Protein AF-0000000079029398 (afdb_homodimer)

Foldseek 3Di:
DDPLLVVLLVQLVVDQEPVSLVVSVVSCVVVVNLQVCVSLLSSLLCQQPRHLPRLVVSVVSLVPHPDDDPSSVVSNVNSVVCNVPPD/DDPLLVVLLVQLVVDQEPVSLVVSVVSCVVVVNLQVCVSLLSSLLCQQPRHLPRLVVSVVSLVPHPDDDPSSVVSNVNSVVCNVPPD

Sequence (174 aa):
MNTAEQLCCSLLSKCKTFRTVKQIHGLACKTGLTTDPLVFGKLLLHCAVTISDALEYACRLFLHFPNPDAFMYNTLIRGLAESDTPAMNTAEQLCCSLLSKCKTFRTVKQIHGLACKTGLTTDPLVFGKLLLHCAVTISDALEYACRLFLHFPNPDAFMYNTLIRGLAESDTPA

Radius of gyration: 17.71 Å; Cα contacts (8 Å, |Δi|>4): 197; chains: 2; bounding box: 33×55×34 Å

Structure (mmCIF, N/CA/C/O backbone):
data_AF-0000000079029398-model_v1
#
loop_
_entity.id
_entity.type
_entity.pdbx_description
1 polymer 'Pentatricopeptide repeat-containing protein'
#
loop_
_atom_site.group_PDB
_atom_site.id
_atom_site.type_symbol
_atom_site.label_atom_id
_atom_site.label_alt_id
_atom_site.label_comp_id
_atom_site.label_asym_id
_atom_site.label_entity_id
_atom_site.label_seq_id
_atom_site.pdbx_PDB_ins_code
_atom_site.Cartn_x
_atom_site.Cartn_y
_atom_site.Cartn_z
_atom_site.occupancy
_atom_site.B_iso_or_equiv
_atom_site.auth_seq_id
_atom_site.auth_comp_id
_atom_site.auth_asym_id
_atom_site.auth_atom_id
_atom_site.pdbx_PDB_model_num
ATOM 1 N N . MET A 1 1 ? -6.352 25.922 11.5 1 88.12 1 MET A N 1
ATOM 2 C CA . MET A 1 1 ? -5.121 25.172 11.766 1 88.12 1 MET A CA 1
ATOM 3 C C . MET A 1 1 ? -4.531 25.562 13.117 1 88.12 1 MET A C 1
ATOM 5 O O . MET A 1 1 ? -4.422 26.75 13.438 1 88.12 1 MET A O 1
ATOM 9 N N . ASN A 1 2 ? -4.316 24.609 14.062 1 93.94 2 ASN A N 1
ATOM 10 C CA . ASN A 1 2 ? -3.678 24.906 15.344 1 93.94 2 ASN A CA 1
ATOM 11 C C . ASN A 1 2 ? -2.156 24.906 15.227 1 93.94 2 ASN A C 1
ATOM 13 O O . ASN A 1 2 ? -1.615 24.703 14.141 1 93.94 2 ASN A O 1
ATOM 17 N N . THR A 1 3 ? -1.472 25.25 16.25 1 95.88 3 THR A N 1
ATOM 18 C CA . THR A 1 3 ? -0.026 25.438 16.266 1 95.88 3 THR A CA 1
ATOM 19 C C . THR A 1 3 ? 0.698 24.172 15.836 1 95.88 3 THR A C 1
ATOM 21 O O . THR A 1 3 ? 1.661 24.219 15.062 1 95.88 3 THR A O 1
ATOM 24 N N . ALA A 1 4 ? 0.28 23.016 16.359 1 96.88 4 ALA A N 1
ATOM 25 C CA . ALA A 1 4 ? 0.914 21.734 16 1 96.88 4 ALA A CA 1
ATOM 26 C C . ALA A 1 4 ? 0.75 21.438 14.523 1 96.88 4 ALA A C 1
ATOM 28 O O . ALA A 1 4 ? 1.685 20.969 13.867 1 96.88 4 ALA A O 1
ATOM 29 N N . GLU A 1 5 ? -0.439 21.672 13.969 1 97.62 5 GLU A N 1
ATOM 30 C CA . GLU A 1 5 ? -0.684 21.5 12.539 1 97.62 5 GLU A CA 1
ATOM 31 C C . GLU A 1 5 ? 0.245 22.391 11.711 1 97.62 5 GLU A C 1
ATOM 33 O O . GLU A 1 5 ? 0.852 21.922 10.742 1 97.62 5 GLU A O 1
ATOM 38 N N . GLN A 1 6 ? 0.283 23.609 12.164 1 97.88 6 GLN A N 1
ATOM 39 C CA . GLN A 1 6 ? 1.146 24.562 11.461 1 97.88 6 GLN A CA 1
ATOM 40 C C . GLN A 1 6 ? 2.604 24.109 11.5 1 97.88 6 GLN A C 1
ATOM 42 O O . GLN A 1 6 ? 3.318 24.203 10.5 1 97.88 6 GLN A O 1
ATOM 47 N N . LEU A 1 7 ? 3.061 23.688 12.641 1 97.81 7 LEU A N 1
ATOM 48 C CA . LEU A 1 7 ? 4.43 23.203 12.797 1 97.81 7 LEU A CA 1
ATOM 49 C C . LEU A 1 7 ? 4.699 22.016 11.891 1 97.81 7 LEU A C 1
ATOM 51 O O . LEU A 1 7 ? 5.691 22 11.156 1 97.81 7 LEU A O 1
ATOM 55 N N . CYS A 1 8 ? 3.867 21.062 11.945 1 98.19 8 CYS A N 1
ATOM 56 C CA . CYS A 1 8 ? 4.031 19.875 11.109 1 98.19 8 CYS A CA 1
ATOM 57 C C . CYS A 1 8 ? 4.082 20.266 9.633 1 98.19 8 CYS A C 1
ATOM 59 O O . CYS A 1 8 ? 4.969 19.812 8.898 1 98.19 8 CYS A O 1
ATOM 61 N N . CYS A 1 9 ? 3.176 21.109 9.203 1 98.06 9 CYS A N 1
ATOM 62 C CA . CYS A 1 9 ? 3.117 21.5 7.801 1 98.06 9 CYS A CA 1
ATOM 63 C C . CYS A 1 9 ? 4.379 22.25 7.395 1 98.06 9 CYS A C 1
ATOM 65 O O . CYS A 1 9 ? 4.891 22.062 6.293 1 98.06 9 CYS A O 1
ATOM 67 N N . SER A 1 10 ? 4.785 23.062 8.266 1 98.44 10 SER A N 1
ATOM 68 C CA . SER A 1 10 ? 6.008 23.812 8 1 98.44 10 SER A CA 1
ATOM 69 C C . SER A 1 10 ? 7.207 22.891 7.867 1 98.44 10 SER A C 1
ATOM 71 O O . SER A 1 10 ? 8.016 23.031 6.949 1 98.44 10 SER A O 1
ATOM 73 N N . LEU A 1 11 ? 7.34 21.922 8.727 1 98.38 11 LEU A N 1
ATOM 74 C CA . LEU A 1 11 ? 8.438 20.953 8.688 1 98.38 11 LEU A CA 1
ATOM 75 C C . LEU A 1 11 ? 8.352 20.078 7.441 1 98.38 11 LEU A C 1
ATOM 77 O O . LEU A 1 11 ? 9.375 19.812 6.805 1 98.38 11 LEU A O 1
ATOM 81 N N . LEU A 1 12 ? 7.191 19.734 7.07 1 98.25 12 LEU A N 1
ATOM 82 C CA . LEU A 1 12 ? 7.012 18.891 5.891 1 98.25 12 LEU A CA 1
ATOM 83 C C . LEU A 1 12 ? 7.402 19.641 4.625 1 98.25 12 LEU A C 1
ATOM 85 O O . LEU A 1 12 ? 7.984 19.062 3.707 1 98.25 12 LEU A O 1
ATOM 89 N N . SER A 1 13 ? 7.07 20.906 4.609 1 97.62 13 SER A N 1
ATOM 90 C CA . SER A 1 13 ? 7.379 21.703 3.43 1 97.62 13 SER A CA 1
ATOM 91 C C . SER A 1 13 ? 8.883 21.766 3.182 1 97.62 13 SER A C 1
ATOM 93 O O . SER A 1 13 ? 9.32 22.031 2.059 1 97.62 13 SER A O 1
ATOM 95 N N . LYS A 1 14 ? 9.695 21.469 4.137 1 97.44 14 LYS A N 1
ATOM 96 C CA . LYS A 1 14 ? 11.148 21.516 4.039 1 97.44 14 LYS A CA 1
ATOM 97 C C . LYS A 1 14 ? 11.75 20.109 4.07 1 97.44 14 LYS A C 1
ATOM 99 O O . LYS A 1 14 ? 12.969 19.953 3.967 1 97.44 14 LYS A O 1
ATOM 104 N N . CYS A 1 15 ? 10.992 19.141 4.203 1 98.19 15 CYS A N 1
ATOM 105 C CA . CYS A 1 15 ? 11.422 17.766 4.418 1 98.19 15 CYS A CA 1
ATOM 106 C C . CYS A 1 15 ? 11.883 17.125 3.115 1 98.19 15 CYS A C 1
ATOM 108 O O . CYS A 1 15 ? 11.156 17.141 2.121 1 98.19 15 CYS A O 1
ATOM 110 N N . LYS A 1 16 ? 13.094 16.5 3.102 1 95.75 16 LYS A N 1
ATOM 111 C CA . LYS A 1 16 ? 13.648 15.93 1.87 1 95.75 16 LYS A CA 1
ATOM 112 C C . LYS A 1 16 ? 14.18 14.523 2.102 1 95.75 16 LYS A C 1
ATOM 114 O O . LYS A 1 16 ? 14.734 13.906 1.188 1 95.75 16 LYS A O 1
ATOM 119 N N . THR A 1 17 ? 14.148 14.047 3.324 1 98.06 17 THR A N 1
ATOM 120 C CA . THR A 1 17 ? 14.758 12.75 3.592 1 98.06 17 THR A CA 1
ATOM 121 C C . THR A 1 17 ? 13.797 11.844 4.352 1 98.06 17 THR A C 1
ATOM 123 O O . THR A 1 17 ? 12.914 12.32 5.062 1 98.06 17 THR A O 1
ATOM 126 N N . PHE A 1 18 ? 14.047 10.555 4.254 1 98.56 18 PHE A N 1
ATOM 127 C CA . PHE A 1 18 ? 13.258 9.539 4.938 1 98.56 18 PHE A CA 1
ATOM 128 C C . PHE A 1 18 ? 13.383 9.68 6.449 1 98.56 18 PHE A C 1
ATOM 130 O O . PHE A 1 18 ? 12.398 9.531 7.176 1 98.56 18 PHE A O 1
ATOM 137 N N . ARG A 1 19 ? 14.633 9.969 6.863 1 98.38 19 ARG A N 1
ATOM 138 C CA . ARG A 1 19 ? 14.859 10.133 8.297 1 98.38 19 ARG A CA 1
ATOM 139 C C . ARG A 1 19 ? 14.023 11.281 8.852 1 98.38 19 ARG A C 1
ATOM 141 O O . ARG A 1 19 ? 13.328 11.125 9.859 1 98.38 19 ARG A O 1
ATOM 148 N N . THR A 1 20 ? 14.023 12.391 8.195 1 98.25 20 THR A N 1
ATOM 149 C CA . THR A 1 20 ? 13.328 13.578 8.688 1 98.25 20 THR A CA 1
ATOM 150 C C . THR A 1 20 ? 11.812 13.375 8.625 1 98.25 20 THR A C 1
ATOM 152 O O . THR A 1 20 ? 11.094 13.781 9.539 1 98.25 20 THR A O 1
ATOM 155 N N . VAL A 1 21 ? 11.32 12.695 7.578 1 98.69 21 VAL A N 1
ATOM 156 C CA . VAL A 1 21 ? 9.883 12.516 7.457 1 98.69 21 VAL A CA 1
ATOM 157 C C . VAL A 1 21 ? 9.383 11.594 8.562 1 98.69 21 VAL A C 1
ATOM 159 O O . VAL A 1 21 ? 8.281 11.781 9.086 1 98.69 21 VAL A O 1
ATOM 162 N N . LYS A 1 22 ? 10.156 10.641 8.977 1 98.5 22 LYS A N 1
ATOM 163 C CA . LYS A 1 22 ? 9.805 9.773 10.102 1 98.5 22 LYS A CA 1
ATOM 164 C C . LYS A 1 22 ? 9.719 10.57 11.406 1 98.5 22 LYS A C 1
ATOM 166 O O . LYS A 1 22 ? 8.844 10.328 12.234 1 98.5 22 LYS A O 1
ATOM 171 N N . GLN A 1 23 ? 10.664 11.508 11.547 1 98.31 23 GLN A N 1
ATOM 172 C CA . GLN A 1 23 ? 10.641 12.352 12.742 1 98.31 23 GLN A CA 1
ATOM 173 C C . GLN A 1 23 ? 9.383 13.219 12.773 1 98.31 23 GLN A C 1
ATOM 175 O O . GLN A 1 23 ? 8.766 13.375 13.828 1 98.31 23 GLN A O 1
ATOM 180 N N . ILE A 1 24 ? 9.008 13.703 11.727 1 98.69 24 ILE A N 1
ATOM 181 C CA . ILE A 1 24 ? 7.812 14.531 11.633 1 98.69 24 ILE A CA 1
ATOM 182 C C . ILE A 1 24 ? 6.57 13.68 11.883 1 98.69 24 ILE A C 1
ATOM 184 O O . ILE A 1 24 ? 5.645 14.109 12.586 1 98.69 24 ILE A O 1
ATOM 188 N N . HIS A 1 25 ? 6.496 12.477 11.266 1 98.69 25 HIS A N 1
ATOM 189 C CA . HIS A 1 25 ? 5.41 11.547 11.555 1 98.69 25 HIS A CA 1
ATOM 190 C C . HIS A 1 25 ? 5.312 11.273 13.055 1 98.69 25 HIS A C 1
ATOM 192 O O . HIS A 1 25 ? 4.215 11.25 13.617 1 98.69 25 HIS A O 1
ATOM 198 N N . GLY A 1 26 ? 6.527 11.07 13.703 1 98.62 26 GLY A N 1
ATOM 199 C CA . GLY A 1 26 ? 6.531 10.906 15.148 1 98.62 26 GLY A CA 1
ATOM 200 C C . GLY A 1 26 ? 5.883 12.055 15.883 1 98.62 26 GLY A C 1
ATOM 201 O O . GLY A 1 26 ? 5.113 11.852 16.828 1 98.62 26 GLY A O 1
ATOM 202 N N . LEU A 1 27 ? 6.199 13.297 15.5 1 98.25 27 LEU A N 1
ATOM 203 C CA . LEU A 1 27 ? 5.586 14.484 16.078 1 98.25 27 LEU A CA 1
ATOM 204 C C . LEU A 1 27 ? 4.074 14.477 15.867 1 98.25 27 LEU A C 1
ATOM 206 O O . LEU A 1 27 ? 3.314 14.781 16.781 1 98.25 27 LEU A O 1
ATOM 210 N N . ALA A 1 28 ? 3.617 14.086 14.68 1 98.38 28 ALA A N 1
ATOM 211 C CA . ALA A 1 28 ? 2.191 14.008 14.367 1 98.38 28 ALA A CA 1
ATOM 212 C C . ALA A 1 28 ? 1.489 13 15.281 1 98.38 28 ALA A C 1
ATOM 214 O O . ALA A 1 28 ? 0.369 13.25 15.734 1 98.38 28 ALA A O 1
ATOM 215 N N . CYS A 1 29 ? 2.188 11.906 15.523 1 98.12 29 CYS A N 1
ATOM 216 C CA . CYS A 1 29 ? 1.631 10.906 16.422 1 98.12 29 CYS A CA 1
ATOM 217 C C . CYS A 1 29 ? 1.476 11.469 17.828 1 98.12 29 CYS A C 1
ATOM 219 O O . CYS A 1 29 ? 0.417 11.328 18.453 1 98.12 29 CYS A O 1
ATOM 221 N N . LYS A 1 30 ? 2.492 12.109 18.281 1 97.62 30 LYS A N 1
ATOM 222 C CA . LYS A 1 30 ? 2.514 12.641 19.641 1 97.62 30 LYS A CA 1
ATOM 223 C C . LYS A 1 30 ? 1.446 13.711 19.828 1 97.62 30 LYS A C 1
ATOM 225 O O . LYS A 1 30 ? 0.91 13.875 20.938 1 97.62 30 LYS A O 1
ATOM 230 N N . THR A 1 31 ? 1.111 14.352 18.812 1 97.75 31 THR A N 1
ATOM 231 C CA . THR A 1 31 ? 0.196 15.484 18.922 1 97.75 31 THR A CA 1
ATOM 232 C C . THR A 1 31 ? -1.193 15.102 18.406 1 97.75 31 THR A C 1
ATOM 234 O O . THR A 1 31 ? -2.08 15.953 18.312 1 97.75 31 THR A O 1
ATOM 237 N N . GLY A 1 32 ? -1.408 13.875 17.953 1 97.12 32 GLY A N 1
ATOM 238 C CA . GLY A 1 32 ? -2.713 13.383 17.531 1 97.12 32 GLY A CA 1
ATOM 239 C C . GLY A 1 32 ? -3.119 13.844 16.156 1 97.12 32 GLY A C 1
ATOM 240 O O . GLY A 1 32 ? -4.309 13.984 15.867 1 97.12 32 GLY A O 1
ATOM 241 N N . LEU A 1 33 ? -2.16 14.109 15.297 1 97.69 33 LEU A N 1
ATOM 242 C CA . LEU A 1 33 ? -2.457 14.688 13.992 1 97.69 3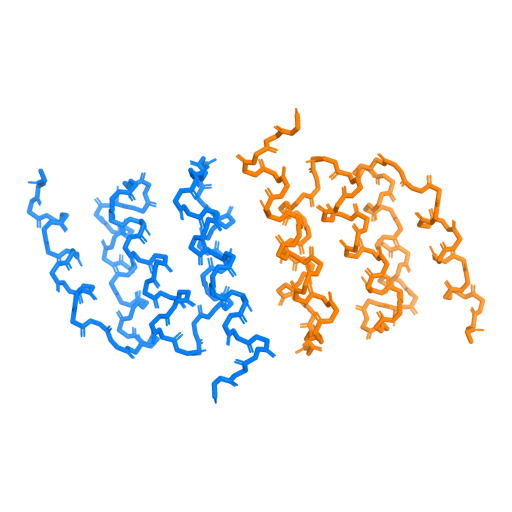3 LEU A CA 1
ATOM 243 C C . LEU A 1 33 ? -2.391 13.633 12.891 1 97.69 33 LEU A C 1
ATOM 245 O O . LEU A 1 33 ? -2.557 13.953 11.711 1 97.69 33 LEU A O 1
ATOM 249 N N . THR A 1 34 ? -2.201 12.344 13.203 1 96.62 34 THR A N 1
ATOM 250 C CA . THR A 1 34 ? -2.025 11.289 12.211 1 96.62 34 THR A CA 1
ATOM 251 C C . THR A 1 34 ? -3.338 11 11.492 1 96.62 34 THR A C 1
ATOM 253 O O . THR A 1 34 ? -3.348 10.344 10.445 1 96.62 34 THR A O 1
ATOM 256 N N . THR A 1 35 ? -4.477 11.492 12.016 1 96.31 35 THR A N 1
ATOM 257 C CA . THR A 1 35 ? -5.77 11.297 11.375 1 96.31 35 THR A CA 1
ATOM 258 C C . THR A 1 35 ? -6.305 12.609 10.82 1 96.31 35 THR A C 1
ATOM 260 O O . THR A 1 35 ? -7.414 12.664 10.289 1 96.31 35 THR A O 1
ATOM 263 N N . ASP A 1 36 ? -5.578 13.719 11.008 1 97 36 ASP A N 1
ATOM 264 C CA . ASP A 1 36 ? -5.902 14.984 10.352 1 97 36 ASP A CA 1
ATOM 265 C C . ASP A 1 36 ? -5.629 14.914 8.852 1 97 36 ASP A C 1
ATOM 267 O O . ASP A 1 36 ? -4.488 14.711 8.438 1 97 36 ASP A O 1
ATOM 271 N N . PRO A 1 37 ? -6.652 15.031 8.047 1 96.94 37 PRO A N 1
ATOM 272 C CA . PRO A 1 37 ? -6.473 14.789 6.617 1 96.94 37 PRO A CA 1
ATOM 273 C C . PRO A 1 37 ? -5.5 15.773 5.969 1 96.94 37 PRO A C 1
ATOM 275 O O . PRO A 1 37 ? -4.809 15.422 5.004 1 96.94 37 PRO A O 1
ATOM 278 N N . LEU A 1 38 ? -5.449 16.953 6.453 1 97.19 38 LEU A N 1
ATOM 279 C CA . LEU A 1 38 ? -4.551 17.953 5.871 1 97.19 38 LEU A CA 1
ATOM 280 C C . LEU A 1 38 ? -3.094 17.594 6.148 1 97.19 38 LEU A C 1
ATOM 282 O O . LEU A 1 38 ? -2.281 17.516 5.227 1 97.19 38 LEU A O 1
ATOM 286 N N . VAL A 1 39 ? -2.734 17.344 7.406 1 98.31 39 VAL A N 1
ATOM 287 C CA . VAL A 1 39 ? -1.372 17 7.793 1 98.31 39 VAL A CA 1
ATOM 288 C C . VAL A 1 39 ? -0.993 15.641 7.195 1 98.31 39 VAL A C 1
ATOM 290 O O . VAL A 1 39 ? 0.081 15.5 6.605 1 98.31 39 VAL A O 1
ATOM 293 N N . PHE A 1 40 ? -1.863 14.695 7.32 1 98.25 40 PHE A N 1
ATOM 294 C CA . PHE A 1 40 ? -1.617 13.352 6.809 1 98.25 40 PHE A CA 1
ATOM 295 C C . PHE A 1 40 ? -1.428 13.367 5.297 1 98.25 40 PHE A C 1
ATOM 297 O O . PHE A 1 40 ? -0.543 12.695 4.77 1 98.25 40 PHE A O 1
ATOM 304 N N . GLY A 1 41 ? -2.262 14.109 4.613 1 98.38 41 GLY A N 1
ATOM 305 C CA . GLY A 1 41 ? -2.119 14.227 3.17 1 98.38 41 GLY A CA 1
ATOM 306 C C . GLY A 1 41 ? -0.757 14.75 2.746 1 98.38 41 GLY A C 1
ATOM 307 O O . GLY A 1 41 ? -0.162 14.242 1.794 1 98.38 41 GLY A O 1
ATOM 308 N N . LYS A 1 42 ? -0.314 15.781 3.381 1 98.25 42 LYS A N 1
ATOM 309 C CA . LYS A 1 42 ? 1.006 16.328 3.082 1 98.25 42 LYS A CA 1
ATOM 310 C C . LYS A 1 42 ? 2.102 15.305 3.369 1 98.25 42 LYS A C 1
ATOM 312 O O . LYS A 1 42 ? 3.051 15.164 2.594 1 98.25 42 LYS A O 1
ATOM 317 N N . LEU A 1 43 ? 1.957 14.625 4.504 1 98.69 43 LEU A N 1
ATOM 318 C CA . LEU A 1 43 ? 2.891 13.562 4.871 1 98.69 43 LEU A CA 1
ATOM 319 C C . LEU A 1 43 ? 2.93 12.484 3.795 1 98.69 43 LEU A C 1
ATOM 321 O O . LEU A 1 43 ? 4.008 12.109 3.326 1 98.69 43 LEU A O 1
ATOM 325 N N . LEU A 1 44 ? 1.809 12.07 3.363 1 98.69 44 LEU A N 1
ATOM 326 C CA . LEU A 1 44 ? 1.685 11.047 2.33 1 98.69 44 LEU A CA 1
ATOM 327 C C . LEU A 1 44 ? 2.277 11.539 1.011 1 98.69 44 LEU A C 1
ATOM 329 O O . LEU A 1 44 ? 3.014 10.805 0.348 1 98.69 44 LEU A O 1
ATOM 333 N N . LEU A 1 45 ? 1.962 12.742 0.68 1 98.44 45 LEU A N 1
ATOM 334 C CA . LEU A 1 45 ? 2.461 13.32 -0.564 1 98.44 45 LEU A CA 1
ATOM 335 C C . LEU A 1 45 ? 3.984 13.336 -0.583 1 98.44 45 LEU A C 1
ATOM 337 O O . L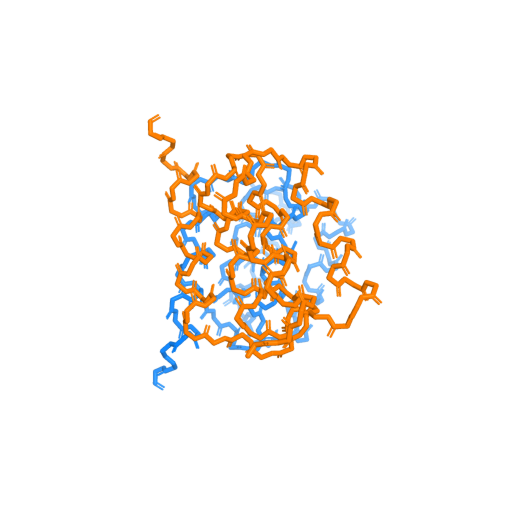EU A 1 45 ? 4.605 12.922 -1.566 1 98.44 45 LEU A O 1
ATOM 341 N N . HIS A 1 46 ? 4.578 13.75 0.456 1 98.38 46 HIS A N 1
ATOM 342 C CA . HIS A 1 46 ? 6.035 13.82 0.524 1 98.38 46 HIS A CA 1
ATOM 343 C C . HIS A 1 46 ? 6.656 12.43 0.43 1 98.38 46 HIS A C 1
ATOM 345 O O . HIS A 1 46 ? 7.625 12.234 -0.305 1 98.38 46 HIS A O 1
ATOM 351 N N . CYS A 1 47 ? 6.082 11.492 1.132 1 98.5 47 CYS A N 1
ATOM 352 C CA . CYS A 1 47 ? 6.605 10.125 1.124 1 98.5 47 CYS A CA 1
ATOM 353 C C . CYS A 1 47 ? 6.422 9.477 -0.243 1 98.5 47 CYS A C 1
ATOM 355 O O . CYS A 1 47 ? 7.297 8.75 -0.713 1 98.5 47 CYS A O 1
ATOM 357 N N . ALA A 1 48 ? 5.32 9.781 -0.898 1 98.12 48 ALA A N 1
ATOM 358 C CA . ALA A 1 48 ? 4.977 9.086 -2.135 1 98.12 48 ALA A CA 1
ATOM 359 C C . ALA A 1 48 ? 5.699 9.703 -3.33 1 98.12 48 ALA A C 1
ATOM 361 O O . ALA A 1 48 ? 6.074 8.992 -4.266 1 98.12 48 ALA A O 1
ATOM 362 N N . VAL A 1 49 ? 5.918 10.945 -3.271 1 97.19 49 VAL A N 1
ATOM 363 C CA . VAL A 1 49 ? 6.266 11.609 -4.523 1 97.19 49 VAL A CA 1
ATOM 364 C C . VAL A 1 49 ? 7.602 12.336 -4.371 1 97.19 49 VAL A C 1
ATOM 366 O O . VAL A 1 49 ? 8.367 12.438 -5.332 1 97.19 49 VAL A O 1
ATOM 369 N N . THR A 1 50 ? 7.926 12.844 -3.25 1 96.69 50 THR A N 1
ATOM 370 C CA . THR A 1 50 ? 9.078 13.719 -3.086 1 96.69 50 THR A CA 1
ATOM 371 C C . THR A 1 50 ? 10.305 12.93 -2.641 1 96.69 50 THR A C 1
ATOM 373 O O . THR A 1 50 ? 11.406 13.141 -3.152 1 96.69 50 THR A O 1
ATOM 376 N N . ILE A 1 51 ? 10.117 12.031 -1.701 1 97.31 51 ILE A N 1
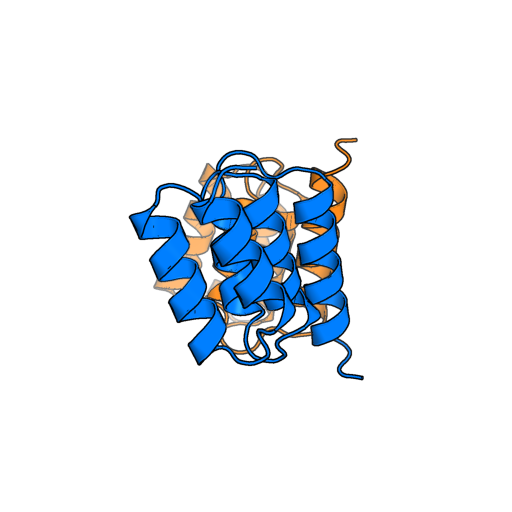ATOM 377 C CA . ILE A 1 51 ? 11.227 11.281 -1.124 1 97.31 51 ILE A CA 1
ATOM 378 C C . ILE A 1 51 ? 11.359 9.93 -1.829 1 97.31 51 ILE A C 1
ATOM 380 O O . ILE A 1 51 ? 10.547 9.031 -1.62 1 97.31 51 ILE A O 1
ATOM 384 N N . SER A 1 52 ? 12.375 9.656 -2.611 1 94.44 52 SER A N 1
ATOM 385 C CA . SER A 1 52 ? 12.508 8.547 -3.555 1 94.44 52 SER A CA 1
ATOM 386 C C . SER A 1 52 ? 12.516 7.207 -2.834 1 94.44 52 SER A C 1
ATOM 388 O O . SER A 1 52 ? 12.055 6.199 -3.381 1 94.44 52 SER A O 1
ATOM 390 N N . ASP A 1 53 ? 13.039 7.184 -1.625 1 95.56 53 ASP A N 1
ATOM 391 C CA . ASP A 1 53 ? 13.164 5.902 -0.932 1 95.56 53 ASP A CA 1
ATOM 392 C C . ASP A 1 53 ? 12.062 5.742 0.116 1 95.56 53 ASP A C 1
ATOM 394 O O . ASP A 1 53 ? 12.195 4.938 1.041 1 95.56 53 ASP A O 1
ATOM 398 N N . ALA A 1 54 ? 10.875 6.469 -0.06 1 97.44 54 ALA A N 1
ATOM 399 C CA . ALA A 1 54 ? 9.852 6.441 0.981 1 97.44 54 ALA A CA 1
ATOM 400 C C . ALA A 1 54 ? 8.539 5.875 0.444 1 97.44 54 ALA A C 1
ATOM 402 O O . ALA A 1 54 ? 7.496 5.992 1.091 1 97.44 54 ALA A O 1
ATOM 403 N N . LEU A 1 55 ? 8.477 5.285 -0.661 1 96.5 55 LEU A N 1
ATOM 404 C CA . LEU A 1 55 ? 7.234 4.812 -1.259 1 96.5 55 LEU A CA 1
ATOM 405 C C . LEU A 1 55 ? 6.609 3.709 -0.412 1 96.5 55 LEU A C 1
ATOM 407 O O . LEU A 1 55 ? 5.391 3.682 -0.226 1 96.5 55 LEU A O 1
ATOM 411 N N . GLU A 1 56 ? 7.465 2.758 0.067 1 95.81 56 GLU A N 1
ATOM 412 C CA . GLU A 1 56 ? 6.934 1.708 0.931 1 95.81 56 GLU A CA 1
ATOM 413 C C . GLU A 1 56 ? 6.27 2.297 2.174 1 95.81 56 GLU A C 1
ATOM 415 O O . GLU A 1 56 ? 5.203 1.846 2.588 1 95.81 56 GLU A O 1
ATOM 420 N N . TYR A 1 57 ? 6.945 3.309 2.688 1 97.5 57 TYR A N 1
ATOM 421 C CA . TYR A 1 57 ? 6.383 3.982 3.854 1 97.5 57 TYR A CA 1
ATOM 422 C C . TYR A 1 57 ? 5.066 4.664 3.508 1 97.5 57 TYR A C 1
ATOM 424 O O . TYR A 1 57 ? 4.121 4.645 4.301 1 97.5 57 TYR A O 1
ATOM 432 N N . ALA A 1 58 ? 4.965 5.242 2.32 1 98.25 58 ALA A N 1
ATOM 433 C CA . ALA A 1 58 ? 3.727 5.852 1.844 1 98.25 58 ALA A CA 1
ATOM 434 C C . ALA A 1 58 ? 2.598 4.828 1.78 1 98.25 58 ALA A C 1
ATOM 436 O O . ALA A 1 58 ? 1.468 5.113 2.184 1 98.25 58 ALA A O 1
ATOM 437 N N . CYS A 1 59 ? 2.91 3.635 1.316 1 97.25 59 CYS A N 1
ATOM 438 C CA . CYS A 1 59 ? 1.921 2.562 1.267 1 97.25 59 CYS A CA 1
ATOM 439 C C . CYS A 1 59 ? 1.419 2.219 2.664 1 97.25 59 CYS A C 1
ATOM 441 O O . CYS A 1 59 ? 0.214 2.062 2.873 1 97.25 59 CYS A O 1
ATOM 443 N N . ARG A 1 60 ? 2.312 2.154 3.525 1 97.06 60 ARG A N 1
ATOM 444 C CA . ARG A 1 60 ? 1.937 1.856 4.902 1 97.06 60 ARG A CA 1
ATOM 445 C C . ARG A 1 60 ? 1.077 2.971 5.488 1 97.06 60 ARG A C 1
ATOM 447 O O . ARG A 1 60 ? 0.084 2.703 6.168 1 97.06 60 ARG A O 1
ATOM 454 N N . LEU A 1 61 ? 1.51 4.207 5.266 1 98.19 61 LEU A N 1
ATOM 455 C CA . LEU A 1 61 ? 0.725 5.348 5.719 1 98.19 61 LEU A CA 1
ATOM 456 C C . LEU A 1 61 ? -0.695 5.289 5.164 1 98.19 61 LEU A C 1
ATOM 458 O O . LEU A 1 61 ? -1.665 5.418 5.914 1 98.19 61 LEU A O 1
ATOM 462 N N . PHE A 1 62 ? -0.788 5.023 3.902 1 97.5 62 PHE A N 1
ATOM 463 C CA . PHE A 1 62 ? -2.074 4.941 3.223 1 97.5 62 PHE A CA 1
ATOM 464 C C . PHE A 1 62 ? -2.951 3.865 3.85 1 97.5 62 PHE A C 1
ATOM 466 O O . PHE A 1 62 ? -4.121 4.105 4.148 1 97.5 62 PHE A O 1
ATOM 473 N N . LEU A 1 63 ? -2.379 2.723 4.082 1 95.88 63 LEU A N 1
ATOM 474 C CA . LEU A 1 63 ? -3.111 1.584 4.629 1 95.88 63 LEU A CA 1
ATOM 475 C C . LEU A 1 63 ? -3.59 1.873 6.047 1 95.88 63 LEU A C 1
ATOM 477 O O . LEU A 1 63 ? -4.613 1.345 6.48 1 95.88 63 LEU A O 1
ATOM 481 N N . HIS A 1 64 ? -2.857 2.725 6.766 1 95.44 64 HIS A N 1
ATOM 482 C CA . HIS A 1 64 ? -3.154 2.963 8.172 1 95.44 64 HIS A CA 1
ATOM 483 C C . HIS A 1 64 ? -4.102 4.145 8.344 1 95.44 64 HIS A C 1
ATOM 485 O O . HIS A 1 64 ? -4.594 4.395 9.445 1 95.44 64 HIS A O 1
ATOM 491 N N . PHE A 1 65 ? -4.391 4.855 7.305 1 96.81 65 PHE A N 1
ATOM 492 C CA . PHE A 1 65 ? -5.344 5.953 7.422 1 96.81 65 PHE A CA 1
ATOM 493 C C . PHE A 1 65 ? -6.777 5.434 7.383 1 96.81 65 PHE A C 1
ATOM 495 O O . PHE A 1 65 ? -7.133 4.641 6.508 1 96.81 65 PHE A O 1
ATOM 502 N N . PRO A 1 66 ? -7.703 5.789 8.25 1 93.75 66 PRO A N 1
ATOM 503 C CA . PRO A 1 66 ? -9.023 5.172 8.398 1 93.75 66 PRO A CA 1
ATOM 504 C C . PRO A 1 66 ? -9.906 5.352 7.164 1 93.75 66 PRO A C 1
ATOM 506 O O . PRO A 1 66 ? -10.625 4.434 6.777 1 93.75 66 PRO A O 1
ATOM 509 N N . ASN A 1 67 ? -9.977 6.426 6.504 1 92.62 67 ASN A N 1
ATOM 510 C CA . ASN A 1 67 ? -10.82 6.715 5.348 1 92.62 67 ASN A CA 1
ATOM 511 C C . ASN A 1 67 ? -10.086 7.57 4.32 1 92.62 67 ASN A C 1
ATOM 513 O O . ASN A 1 67 ? -10.336 8.773 4.215 1 92.62 67 ASN A O 1
ATOM 517 N N . PRO A 1 68 ? -9.273 6.805 3.637 1 95.31 68 PRO A N 1
ATOM 518 C CA . PRO A 1 68 ? -8.562 7.617 2.648 1 95.31 68 PRO A CA 1
ATOM 519 C C . PRO A 1 68 ? -9.492 8.242 1.615 1 95.31 68 PRO A C 1
ATOM 521 O O . PRO A 1 68 ? -10.469 7.613 1.188 1 95.31 68 PRO A O 1
ATOM 524 N N . ASP A 1 69 ? -9.188 9.484 1.291 1 95.19 69 ASP A N 1
ATOM 525 C CA . ASP A 1 69 ? -9.992 10.195 0.302 1 95.19 69 ASP A CA 1
ATOM 526 C C . ASP A 1 69 ? -9.344 10.133 -1.079 1 95.19 69 ASP A C 1
AT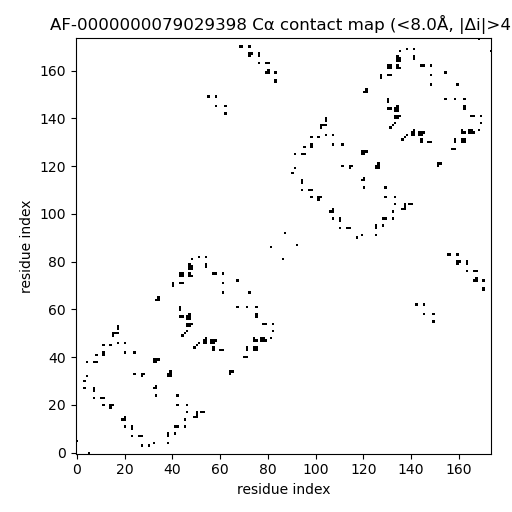OM 528 O O . ASP A 1 69 ? -8.297 9.5 -1.254 1 95.19 69 ASP A O 1
ATOM 532 N N . ALA A 1 70 ? -10.055 10.734 -2.051 1 96.12 70 ALA A N 1
ATOM 533 C CA . ALA A 1 70 ? -9.594 10.695 -3.438 1 96.12 70 ALA A CA 1
ATOM 534 C C . ALA A 1 70 ? -8.172 11.25 -3.559 1 96.12 70 ALA A C 1
ATOM 536 O O . ALA A 1 70 ? -7.367 10.734 -4.336 1 96.12 70 ALA A O 1
ATOM 537 N N . PHE A 1 71 ? -7.852 12.281 -2.834 1 97.56 71 PHE A N 1
ATOM 538 C CA . PHE A 1 71 ? -6.52 12.867 -2.875 1 97.56 71 PHE A CA 1
ATOM 539 C C . PHE A 1 71 ? -5.465 11.844 -2.477 1 97.56 71 PHE A C 1
ATOM 541 O O . PHE A 1 71 ? -4.422 11.727 -3.125 1 97.56 71 PHE A O 1
ATOM 548 N N . MET A 1 72 ? -5.672 11.086 -1.465 1 97.69 72 MET A N 1
ATOM 549 C CA . MET A 1 72 ? -4.727 10.094 -0.953 1 97.69 72 MET A CA 1
ATOM 550 C C . MET A 1 72 ? -4.566 8.938 -1.937 1 97.69 72 MET A C 1
ATOM 552 O O . MET A 1 72 ? -3.451 8.469 -2.166 1 97.69 72 MET A O 1
ATOM 556 N N . TYR A 1 73 ? -5.703 8.578 -2.557 1 97.62 73 TYR A N 1
ATOM 557 C CA . TYR A 1 73 ? -5.625 7.57 -3.609 1 97.62 73 TYR A CA 1
ATOM 558 C C . TYR A 1 73 ? -4.773 8.062 -4.773 1 97.62 73 TYR A C 1
ATOM 560 O O . TYR A 1 73 ? -3.838 7.383 -5.199 1 97.62 73 TYR A O 1
ATOM 568 N N . ASN A 1 74 ? -5.039 9.188 -5.211 1 97.31 74 ASN A N 1
ATOM 569 C CA . ASN A 1 74 ? -4.316 9.742 -6.352 1 97.31 74 ASN A CA 1
ATOM 570 C C . ASN A 1 74 ? -2.842 9.961 -6.027 1 97.31 74 ASN A C 1
ATOM 572 O O . ASN A 1 74 ? -1.982 9.797 -6.895 1 97.31 74 ASN A O 1
ATOM 576 N N . THR A 1 75 ? -2.605 10.367 -4.844 1 98.06 75 THR A N 1
ATOM 577 C CA . THR A 1 75 ? -1.229 10.562 -4.402 1 98.06 75 THR A CA 1
ATOM 578 C C . THR A 1 75 ? -0.45 9.25 -4.465 1 98.06 75 THR A C 1
ATOM 580 O O . THR A 1 75 ? 0.665 9.211 -4.988 1 98.06 75 THR A O 1
ATOM 583 N N . LEU A 1 76 ? -1.053 8.219 -3.891 1 97.81 76 LEU A N 1
ATOM 584 C CA . LEU A 1 76 ? -0.375 6.93 -3.902 1 97.81 76 LEU A CA 1
ATOM 585 C C . LEU A 1 76 ? -0.216 6.41 -5.328 1 97.81 76 LEU A C 1
ATOM 587 O O . LEU A 1 76 ? 0.838 5.879 -5.688 1 97.81 76 LEU A O 1
ATOM 591 N N . ILE A 1 77 ? -1.178 6.559 -6.176 1 97.69 77 ILE A N 1
ATOM 592 C CA . ILE A 1 77 ? -1.108 6.184 -7.582 1 97.69 77 ILE A CA 1
ATOM 593 C C . ILE A 1 77 ? 0.057 6.906 -8.25 1 97.69 77 ILE A C 1
ATOM 595 O O . ILE A 1 77 ? 0.852 6.293 -8.969 1 97.69 77 ILE A O 1
ATOM 599 N N . ARG A 1 78 ? 0.131 8.172 -8.047 1 97.69 78 ARG A N 1
ATOM 600 C CA . ARG A 1 78 ? 1.221 8.961 -8.617 1 97.69 78 ARG A CA 1
ATOM 601 C C . ARG A 1 78 ? 2.576 8.438 -8.148 1 97.69 78 ARG A C 1
ATOM 603 O O . ARG A 1 78 ? 3.5 8.289 -8.953 1 97.69 78 ARG A O 1
ATOM 610 N N . GLY A 1 79 ? 2.684 8.203 -6.891 1 97.81 79 GLY A N 1
ATOM 611 C CA . GLY A 1 79 ? 3.93 7.68 -6.355 1 97.81 79 GLY A CA 1
ATOM 612 C C . GLY A 1 79 ? 4.328 6.352 -6.973 1 97.81 79 GLY A C 1
ATOM 613 O O . GLY A 1 79 ? 5.488 6.16 -7.348 1 97.81 79 GLY A O 1
ATOM 614 N N . LEU A 1 80 ? 3.381 5.477 -7.125 1 97.19 80 LEU A N 1
ATOM 615 C CA . LEU A 1 80 ? 3.611 4.168 -7.727 1 97.19 80 LEU A CA 1
ATOM 616 C C . LEU A 1 80 ? 4.02 4.309 -9.188 1 97.19 80 LEU A C 1
ATOM 618 O O . LEU A 1 80 ? 4.961 3.652 -9.641 1 97.19 80 LEU A O 1
ATOM 622 N N . ALA A 1 81 ? 3.32 5.125 -9.859 1 96.5 81 ALA A N 1
ATOM 623 C CA . ALA A 1 81 ? 3.586 5.336 -11.281 1 96.5 81 ALA A CA 1
ATOM 624 C C . ALA A 1 81 ? 4.988 5.898 -11.5 1 96.5 81 ALA A C 1
ATOM 626 O O . ALA A 1 81 ? 5.676 5.516 -12.445 1 96.5 81 ALA A O 1
ATOM 627 N N . GLU A 1 82 ? 5.402 6.699 -10.664 1 94.88 82 GLU A N 1
ATOM 628 C CA . GLU A 1 82 ? 6.695 7.355 -10.828 1 94.88 82 GLU A CA 1
ATOM 629 C C . GLU A 1 82 ? 7.84 6.438 -10.414 1 94.88 82 GLU A C 1
ATOM 631 O O . GLU A 1 82 ? 8.969 6.59 -10.883 1 94.88 82 GLU A O 1
ATOM 636 N N . SER A 1 83 ? 7.625 5.551 -9.531 1 90.19 83 SER A N 1
ATOM 637 C CA . SER A 1 83 ? 8.648 4.625 -9.062 1 90.19 83 SER A CA 1
ATOM 638 C C . SER A 1 83 ? 8.922 3.533 -10.094 1 90.19 83 SER A C 1
ATOM 640 O O . SER A 1 83 ? 10.023 2.982 -10.141 1 90.19 83 SER A O 1
ATOM 642 N N . ASP A 1 84 ? 7.887 2.984 -10.836 1 78.38 84 ASP A N 1
ATOM 643 C CA . ASP A 1 84 ? 8.023 1.954 -11.859 1 78.38 84 ASP A CA 1
ATOM 644 C C . ASP A 1 84 ? 8.805 2.48 -13.062 1 78.38 84 ASP A C 1
ATOM 646 O O . ASP A 1 84 ? 9.336 1.7 -13.852 1 78.38 84 ASP A O 1
ATOM 650 N N . THR A 1 85 ? 8.695 3.695 -13.312 1 68.06 85 THR A N 1
ATOM 651 C CA . THR A 1 85 ? 9.43 4.348 -14.391 1 68.06 85 THR A CA 1
ATOM 652 C C . THR A 1 85 ? 10.406 5.379 -13.844 1 68.06 85 THR A C 1
ATOM 654 O O . THR A 1 85 ? 10.109 6.574 -13.828 1 68.06 85 THR A O 1
ATOM 657 N N . PRO A 1 86 ? 11.445 4.809 -13.156 1 53.22 86 PRO A N 1
ATOM 658 C CA . PRO A 1 86 ? 12.312 5.879 -12.664 1 53.22 86 PRO A CA 1
ATOM 659 C C . PRO A 1 86 ? 12.656 6.91 -13.734 1 53.22 86 PRO A C 1
ATOM 661 O O . PRO A 1 86 ? 12.789 6.562 -14.914 1 53.22 86 PRO A O 1
ATOM 664 N N . ALA A 1 87 ? 12.445 8.031 -13.445 1 39.78 87 ALA A N 1
ATOM 665 C CA . ALA A 1 87 ? 12.852 9.102 -14.352 1 39.78 87 ALA A CA 1
ATOM 666 C C . ALA A 1 87 ? 14.312 8.961 -14.758 1 39.78 87 ALA A C 1
ATOM 668 O O . ALA A 1 87 ? 15.125 8.414 -14.008 1 39.78 87 ALA A O 1
ATOM 669 N N . MET B 1 1 ? 6.227 -24.938 -14.758 1 88.31 1 MET B N 1
ATOM 670 C CA . MET B 1 1 ? 5.309 -24.844 -13.633 1 88.31 1 MET B CA 1
ATOM 671 C C . MET B 1 1 ? 5.176 -26.172 -12.914 1 88.31 1 MET B C 1
ATOM 673 O O . MET B 1 1 ? 4.992 -27.219 -13.555 1 88.31 1 MET B O 1
ATOM 677 N N . ASN B 1 2 ? 5.473 -26.281 -11.57 1 94.12 2 ASN B N 1
ATOM 678 C CA . ASN B 1 2 ? 5.293 -27.516 -10.805 1 94.12 2 ASN B CA 1
ATOM 679 C C . ASN B 1 2 ? 3.846 -27.672 -10.344 1 94.12 2 ASN B C 1
ATOM 681 O O . ASN B 1 2 ? 2.994 -26.844 -10.648 1 94.12 2 ASN B O 1
ATOM 685 N N . THR B 1 3 ? 3.527 -28.766 -9.75 1 95.88 3 THR B N 1
ATOM 686 C CA . THR B 1 3 ? 2.168 -29.141 -9.383 1 95.88 3 THR B CA 1
ATOM 687 C C . THR B 1 3 ? 1.554 -28.109 -8.445 1 95.88 3 THR B C 1
ATOM 689 O O . THR B 1 3 ? 0.385 -27.75 -8.594 1 95.88 3 THR B O 1
ATOM 692 N N . ALA B 1 4 ? 2.301 -27.656 -7.43 1 96.88 4 ALA B N 1
ATOM 693 C CA . ALA B 1 4 ? 1.795 -26.656 -6.488 1 96.88 4 ALA B CA 1
ATOM 694 C C . ALA B 1 4 ? 1.466 -25.344 -7.191 1 96.88 4 ALA B C 1
ATOM 696 O O . ALA B 1 4 ? 0.452 -24.719 -6.895 1 96.88 4 ALA B O 1
ATOM 697 N N . GLU B 1 5 ? 2.324 -24.906 -8.109 1 97.62 5 GLU B N 1
ATOM 698 C CA . GLU B 1 5 ? 2.07 -23.703 -8.906 1 97.62 5 GLU B CA 1
ATOM 699 C C . GLU B 1 5 ? 0.78 -23.844 -9.711 1 97.62 5 GLU B C 1
ATOM 701 O O . GLU B 1 5 ? -0.048 -22.938 -9.727 1 97.62 5 GLU B O 1
ATOM 706 N N . GLN B 1 6 ? 0.707 -25 -10.336 1 97.81 6 GLN B N 1
ATOM 707 C CA . GLN B 1 6 ? -0.49 -25.25 -11.125 1 97.81 6 GLN B CA 1
ATOM 708 C C . GLN B 1 6 ? -1.744 -25.219 -10.258 1 97.81 6 GLN B C 1
ATOM 710 O O . GLN B 1 6 ? -2.77 -24.672 -10.656 1 97.81 6 GLN B O 1
ATOM 715 N N . LEU B 1 7 ? -1.688 -25.844 -9.117 1 97.94 7 LEU B N 1
ATOM 716 C CA . LEU B 1 7 ? -2.814 -25.875 -8.188 1 97.94 7 LEU B CA 1
ATOM 717 C C . LEU B 1 7 ? -3.189 -24.469 -7.75 1 97.94 7 LEU B C 1
ATOM 719 O O . LEU B 1 7 ? -4.359 -24.078 -7.816 1 97.94 7 LEU B O 1
ATOM 723 N N . CYS B 1 8 ? -2.256 -23.719 -7.32 1 98.19 8 CYS B N 1
ATOM 724 C CA . CYS B 1 8 ? -2.512 -22.359 -6.887 1 98.19 8 CYS B CA 1
ATOM 725 C C . CYS B 1 8 ? -3.143 -21.531 -8.008 1 98.19 8 CYS B C 1
ATOM 727 O O . CYS B 1 8 ? -4.141 -20.844 -7.793 1 98.19 8 CYS B O 1
ATOM 729 N N . CYS B 1 9 ? -2.6 -21.656 -9.203 1 98.06 9 CYS B N 1
ATOM 730 C CA . CYS B 1 9 ? -3.107 -20.875 -10.328 1 98.06 9 CYS B CA 1
ATOM 731 C C . CYS B 1 9 ? -4.535 -21.297 -10.672 1 98.06 9 CYS B C 1
ATOM 733 O O . CYS B 1 9 ? -5.367 -20.438 -11 1 98.06 9 CYS B O 1
ATOM 735 N N . SER B 1 10 ? -4.738 -22.516 -10.609 1 98.38 10 SER B N 1
ATOM 736 C CA . SER B 1 10 ? -6.082 -23.031 -10.875 1 98.38 10 SER B CA 1
ATOM 737 C C . SER B 1 10 ? -7.082 -22.516 -9.852 1 98.38 10 SER B C 1
ATOM 739 O O . SER B 1 10 ? -8.18 -22.062 -10.211 1 98.38 10 SER B O 1
ATOM 741 N N . LEU B 1 11 ? -6.742 -22.531 -8.594 1 98.38 11 LEU B N 1
ATOM 742 C CA . LEU B 1 11 ? -7.605 -22.047 -7.523 1 98.38 11 LEU B CA 1
ATOM 743 C C . LEU B 1 11 ? -7.832 -20.531 -7.648 1 98.38 11 LEU B C 1
ATOM 745 O O . LEU B 1 11 ? -8.953 -20.062 -7.465 1 98.38 11 LEU B O 1
ATOM 749 N N . LEU B 1 12 ? -6.84 -19.844 -8.023 1 98.19 12 LEU B N 1
ATOM 750 C CA . LEU B 1 12 ? -6.957 -18.391 -8.164 1 98.19 12 LEU B CA 1
ATOM 751 C C . LEU B 1 12 ? -7.887 -18.031 -9.32 1 98.19 12 LEU B C 1
ATOM 753 O O . LEU B 1 12 ? -8.648 -17.062 -9.227 1 98.19 12 LEU B O 1
ATOM 757 N N . SER B 1 13 ? -7.793 -18.797 -10.359 1 97.62 13 SER B N 1
ATOM 758 C CA . SER B 1 13 ? -8.625 -18.516 -11.531 1 97.62 13 SER B CA 1
ATOM 759 C C . SER B 1 13 ? -10.109 -18.625 -11.188 1 97.62 13 SER B C 1
ATOM 761 O O . SER B 1 13 ? -10.953 -18.047 -11.875 1 97.62 13 SER B O 1
ATOM 763 N N . LYS B 1 14 ? -10.484 -19.266 -10.125 1 97.31 14 LYS B N 1
ATOM 764 C CA . LYS B 1 14 ? -11.867 -19.453 -9.703 1 97.31 14 LYS B CA 1
ATOM 765 C C . LYS B 1 14 ? -12.18 -18.641 -8.445 1 97.31 14 LYS B C 1
ATOM 767 O O . LYS B 1 14 ? -13.305 -18.656 -7.957 1 97.31 14 LYS B O 1
ATOM 772 N N . CYS B 1 15 ? -11.266 -17.969 -7.934 1 98.19 15 CYS B N 1
ATOM 773 C CA . CYS B 1 15 ? -11.352 -17.281 -6.652 1 98.19 15 CYS B CA 1
ATOM 774 C C . CYS B 1 15 ? -12.141 -15.984 -6.781 1 98.19 15 CYS B C 1
ATOM 776 O O . CYS B 1 15 ? -11.828 -15.141 -7.625 1 98.19 15 CYS B O 1
ATOM 778 N N . LYS B 1 16 ? -13.164 -15.758 -5.895 1 95.62 16 LYS B N 1
ATOM 779 C CA . LYS B 1 16 ? -14.023 -14.578 -6.008 1 95.62 16 LYS B CA 1
ATOM 780 C C . LYS B 1 16 ? -14.211 -13.898 -4.656 1 95.62 16 LYS B C 1
ATOM 782 O O . LYS B 1 16 ? -14.938 -12.914 -4.547 1 95.62 16 LYS B O 1
ATOM 787 N N . THR B 1 17 ? -13.656 -14.477 -3.592 1 98 17 THR B N 1
ATOM 788 C CA . THR B 1 17 ? -13.914 -13.914 -2.273 1 98 17 THR B CA 1
ATOM 789 C C . THR B 1 17 ? -12.617 -13.703 -1.503 1 98 17 THR B C 1
ATOM 791 O O . THR B 1 17 ? -11.625 -14.398 -1.748 1 98 17 THR B O 1
ATOM 794 N N . PHE B 1 18 ? -12.68 -12.812 -0.545 1 98.56 18 PHE B N 1
ATOM 795 C CA . PHE B 1 18 ? -11.547 -12.508 0.322 1 98.56 18 PHE B CA 1
ATOM 796 C C . PHE B 1 18 ? -11.156 -13.719 1.147 1 98.56 18 PHE B C 1
ATOM 798 O O . PHE B 1 18 ? -9.969 -13.984 1.339 1 98.56 18 PHE B O 1
ATOM 805 N N . ARG B 1 19 ? -12.195 -14.422 1.605 1 98.31 19 ARG B N 1
ATOM 806 C CA . ARG B 1 19 ? -11.922 -15.609 2.402 1 98.31 19 ARG B CA 1
ATOM 807 C C . ARG B 1 19 ? -11.141 -16.641 1.595 1 98.31 19 ARG B C 1
ATOM 809 O O . ARG B 1 19 ? -10.117 -17.156 2.055 1 98.31 19 ARG B O 1
ATOM 816 N N . THR B 1 20 ? -11.555 -16.906 0.4 1 98.19 20 THR B N 1
ATOM 817 C CA . THR B 1 20 ? -10.93 -17.938 -0.424 1 98.19 20 THR B CA 1
ATOM 818 C C . THR B 1 20 ? -9.523 -17.516 -0.841 1 98.19 20 THR B C 1
ATOM 820 O O . THR B 1 20 ? -8.602 -18.328 -0.869 1 98.19 20 THR B O 1
ATOM 823 N N . VAL B 1 21 ? -9.336 -16.219 -1.131 1 98.69 21 VAL B N 1
ATOM 824 C CA . VAL B 1 21 ? -8.023 -15.773 -1.576 1 98.69 21 VAL B CA 1
ATOM 825 C C . VAL B 1 21 ? -7.02 -15.891 -0.429 1 98.69 21 VAL B C 1
ATOM 827 O O . VAL B 1 21 ? -5.852 -16.219 -0.647 1 98.69 21 VAL B O 1
ATOM 830 N N . LYS B 1 22 ? -7.43 -15.695 0.789 1 98.5 22 LYS B N 1
ATOM 831 C CA . LYS B 1 22 ? -6.57 -15.883 1.954 1 98.5 22 LYS B CA 1
ATOM 832 C C . LYS B 1 22 ? -6.168 -17.344 2.105 1 98.5 22 LYS B C 1
ATOM 834 O O . LYS B 1 22 ? -5.027 -17.641 2.467 1 98.5 22 LYS B O 1
ATOM 839 N N . GLN B 1 23 ? -7.137 -18.219 1.829 1 98.38 23 GLN B N 1
ATOM 840 C CA . GLN B 1 23 ? -6.832 -19.656 1.896 1 98.38 23 GLN B CA 1
ATOM 841 C C . GLN B 1 23 ? -5.801 -20.047 0.845 1 98.38 23 GLN B C 1
ATOM 843 O O . GLN B 1 23 ? -4.879 -20.812 1.128 1 98.38 23 GLN B O 1
ATOM 848 N N .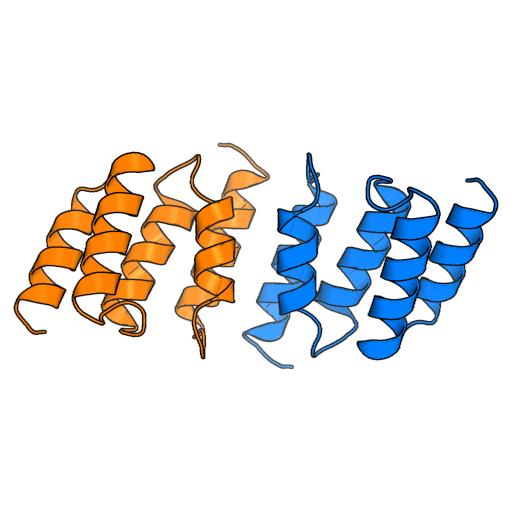 ILE B 1 24 ? -5.906 -19.531 -0.263 1 98.62 24 ILE B N 1
ATOM 849 C CA . ILE B 1 24 ? -4.969 -19.828 -1.344 1 98.62 24 ILE B CA 1
ATOM 850 C C . ILE B 1 24 ? -3.6 -19.234 -1.007 1 98.62 24 ILE B C 1
ATOM 852 O O . ILE B 1 24 ? -2.57 -19.875 -1.232 1 98.62 24 ILE B O 1
ATOM 856 N N . HIS B 1 25 ? -3.553 -17.969 -0.517 1 98.69 25 HIS B N 1
ATOM 857 C CA . HIS B 1 25 ? -2.299 -17.391 -0.047 1 98.69 25 HIS B CA 1
ATOM 858 C C . HIS B 1 25 ? -1.64 -18.281 1.001 1 98.69 25 HIS B C 1
ATOM 860 O O . HIS B 1 25 ? -0.427 -18.5 0.96 1 98.69 25 HIS B O 1
ATOM 866 N N . GLY B 1 26 ? -2.488 -18.828 1.961 1 98.62 26 GLY B N 1
ATOM 867 C CA . GLY B 1 26 ? -1.956 -19.766 2.932 1 98.62 26 GLY B CA 1
ATOM 868 C C . GLY B 1 26 ? -1.285 -20.969 2.293 1 98.62 26 GLY B C 1
ATOM 869 O O . GLY B 1 26 ? -0.21 -21.391 2.727 1 98.62 26 GLY B O 1
ATOM 870 N N . LEU B 1 27 ? -1.916 -21.562 1.277 1 98.25 27 LEU B N 1
ATOM 871 C CA . LEU B 1 27 ? -1.339 -22.672 0.533 1 98.25 27 LEU B CA 1
ATOM 872 C C . LEU B 1 27 ? -0.017 -22.266 -0.111 1 98.25 27 LEU B C 1
ATOM 874 O O . LEU B 1 27 ? 0.958 -23.016 -0.06 1 98.25 27 LEU B O 1
ATOM 878 N N . ALA B 1 28 ? 0.05 -21.062 -0.69 1 98.38 28 ALA B N 1
ATOM 879 C CA . ALA B 1 28 ? 1.271 -20.562 -1.312 1 98.38 28 ALA B CA 1
ATOM 880 C C . ALA B 1 28 ? 2.4 -20.453 -0.293 1 98.38 28 ALA B C 1
ATOM 882 O O . ALA B 1 28 ? 3.555 -20.75 -0.598 1 98.38 28 ALA B O 1
ATOM 883 N N . CYS B 1 29 ? 2.02 -20 0.897 1 98.12 29 CYS B N 1
ATOM 884 C CA . CYS B 1 29 ? 3.012 -19.906 1.962 1 98.12 29 CYS B CA 1
ATOM 885 C C . CYS B 1 29 ? 3.561 -21.281 2.324 1 98.12 29 CYS B C 1
ATOM 887 O O . CYS B 1 29 ? 4.777 -21.469 2.414 1 98.12 29 CYS B O 1
ATOM 889 N N . LYS B 1 30 ? 2.672 -22.203 2.461 1 97.69 30 LYS B N 1
ATOM 890 C CA . LYS B 1 30 ? 3.043 -23.547 2.883 1 97.69 30 LYS B CA 1
ATOM 891 C C . LYS B 1 30 ? 3.922 -24.234 1.839 1 97.69 30 LYS B C 1
ATOM 893 O O . LYS B 1 30 ? 4.773 -25.047 2.18 1 97.69 30 LYS B O 1
ATOM 898 N N . THR B 1 31 ? 3.789 -23.859 0.65 1 97.75 31 THR B N 1
ATOM 899 C CA . THR B 1 31 ? 4.488 -24.531 -0.435 1 97.75 31 THR B CA 1
ATOM 900 C C . THR B 1 31 ? 5.652 -23.688 -0.939 1 97.75 31 THR B C 1
ATOM 902 O O . THR B 1 31 ? 6.305 -24.047 -1.924 1 97.75 31 THR B O 1
ATOM 905 N N . GLY B 1 32 ? 5.891 -22.484 -0.387 1 97.19 32 GLY B N 1
ATOM 906 C CA . GLY B 1 32 ? 7.031 -21.641 -0.72 1 97.19 32 GLY B CA 1
ATOM 907 C C . GLY B 1 32 ? 6.844 -20.875 -2.014 1 97.19 32 GLY B C 1
ATOM 908 O O . GLY B 1 32 ? 7.82 -20.562 -2.703 1 97.19 32 GLY B O 1
ATOM 909 N N . LEU B 1 33 ? 5.613 -20.578 -2.379 1 97.69 33 LEU B N 1
ATOM 910 C CA . LEU B 1 33 ? 5.336 -19.969 -3.674 1 97.69 33 LEU B CA 1
ATOM 911 C C . LEU B 1 33 ? 5.047 -18.484 -3.525 1 97.69 33 LEU B C 1
ATOM 913 O O . LEU B 1 33 ? 4.719 -17.812 -4.504 1 97.69 33 LEU B O 1
ATOM 917 N N . THR B 1 34 ? 5.188 -17.875 -2.346 1 96.62 34 THR B N 1
ATOM 918 C CA . THR B 1 34 ? 4.836 -16.484 -2.09 1 96.62 34 THR B CA 1
ATOM 919 C C . THR B 1 34 ? 5.824 -15.539 -2.779 1 96.62 34 THR B C 1
ATOM 921 O O . THR B 1 34 ? 5.551 -14.352 -2.928 1 96.62 34 THR B O 1
ATOM 924 N N . THR B 1 35 ? 6.988 -16.047 -3.221 1 96.31 35 THR B N 1
ATOM 925 C CA . THR B 1 35 ? 7.969 -15.227 -3.92 1 96.31 35 THR B CA 1
ATOM 926 C C . THR B 1 35 ? 8.055 -15.617 -5.391 1 96.31 35 THR B C 1
ATOM 928 O O . THR B 1 35 ? 8.875 -15.078 -6.137 1 96.31 35 THR B O 1
ATOM 931 N N . ASP B 1 36 ? 7.27 -16.625 -5.832 1 97 36 ASP B N 1
ATOM 932 C CA . ASP B 1 36 ? 7.133 -16.938 -7.25 1 97 36 ASP B CA 1
ATOM 933 C C . ASP B 1 36 ? 6.363 -15.844 -7.98 1 97 36 ASP B C 1
ATOM 935 O O . ASP B 1 36 ? 5.195 -15.586 -7.676 1 97 36 ASP B O 1
ATOM 939 N N . PRO B 1 37 ? 6.984 -15.164 -8.914 1 96.88 37 PRO B N 1
ATOM 940 C CA . PRO B 1 37 ? 6.355 -13.984 -9.516 1 96.88 37 PRO B CA 1
ATOM 941 C C . PRO B 1 37 ? 5.066 -14.32 -10.266 1 96.88 37 PRO B C 1
ATOM 943 O O . PRO B 1 37 ? 4.152 -13.5 -10.328 1 96.88 37 PRO B O 1
ATOM 946 N N . LEU B 1 38 ? 5.016 -15.484 -10.82 1 97.12 38 LEU B N 1
ATOM 947 C CA . LEU B 1 38 ? 3.818 -15.867 -11.555 1 97.12 38 LEU B CA 1
ATOM 948 C C . LEU B 1 38 ? 2.637 -16.062 -10.609 1 97.12 38 LEU B C 1
ATOM 950 O O . LEU B 1 38 ? 1.571 -15.477 -10.812 1 97.12 38 LEU B O 1
ATOM 954 N N . VAL B 1 39 ? 2.801 -16.875 -9.578 1 98.31 39 VAL B N 1
ATOM 955 C CA . VAL B 1 39 ? 1.742 -17.141 -8.609 1 98.31 39 VAL B CA 1
ATOM 956 C C . VAL B 1 39 ? 1.399 -15.867 -7.844 1 98.31 39 VAL B C 1
ATOM 958 O O . VAL B 1 39 ? 0.225 -15.516 -7.703 1 98.31 39 VAL B O 1
ATOM 961 N N . PHE B 1 40 ? 2.393 -15.18 -7.383 1 98.25 40 PHE B N 1
ATOM 962 C CA . PHE B 1 40 ? 2.205 -13.953 -6.621 1 98.25 40 PHE B CA 1
ATOM 963 C C . PHE B 1 40 ? 1.488 -12.898 -7.457 1 98.25 40 PHE B C 1
ATOM 965 O O . PHE B 1 40 ? 0.593 -12.203 -6.961 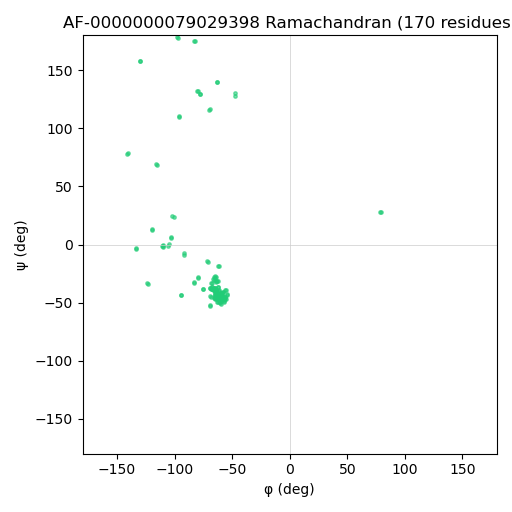1 98.25 40 PHE B O 1
ATOM 972 N N . GLY B 1 41 ? 1.888 -12.758 -8.695 1 98.38 41 GLY B N 1
ATOM 973 C CA . GLY B 1 41 ? 1.224 -11.805 -9.57 1 98.38 41 GLY B CA 1
ATOM 974 C C . GLY B 1 41 ? -0.263 -12.062 -9.719 1 98.38 41 GLY B C 1
ATOM 975 O O . GLY B 1 41 ? -1.067 -11.133 -9.688 1 98.38 41 GLY B O 1
ATOM 976 N N . LYS B 1 42 ? -0.605 -13.297 -9.953 1 98.25 42 LYS B N 1
ATOM 977 C CA . LYS B 1 42 ? -2.016 -13.656 -10.055 1 98.25 42 LYS B CA 1
ATOM 978 C C . LYS B 1 42 ? -2.758 -13.367 -8.758 1 98.25 42 LYS B C 1
ATOM 980 O O . LYS B 1 42 ? -3.883 -12.867 -8.773 1 98.25 42 LYS B O 1
ATOM 985 N N . LEU B 1 43 ? -2.119 -13.727 -7.648 1 98.62 43 LEU B N 1
ATOM 986 C CA . LEU B 1 43 ? -2.68 -13.445 -6.336 1 98.62 43 LEU B CA 1
ATOM 987 C C . LEU B 1 43 ? -2.922 -11.945 -6.16 1 98.62 43 LEU B C 1
ATOM 989 O O . LEU B 1 43 ? -4.02 -11.531 -5.785 1 98.62 43 LEU B O 1
ATOM 993 N N . LEU B 1 44 ? -1.97 -11.164 -6.5 1 98.69 44 LEU B N 1
ATOM 994 C CA . LEU B 1 44 ? -2.057 -9.711 -6.402 1 98.69 44 LEU B CA 1
ATOM 995 C C . LEU B 1 44 ? -3.148 -9.172 -7.32 1 98.69 44 LEU B C 1
ATOM 997 O O . LEU B 1 44 ? -3.939 -8.312 -6.914 1 98.69 44 LEU B O 1
ATOM 1001 N N . LEU B 1 45 ? -3.17 -9.68 -8.516 1 98.44 45 LEU B N 1
ATOM 1002 C CA . LEU B 1 45 ? -4.164 -9.234 -9.484 1 98.44 45 LEU B CA 1
ATOM 1003 C C . LEU B 1 45 ? -5.578 -9.484 -8.969 1 98.44 45 LEU B C 1
ATOM 1005 O O . LEU B 1 45 ? -6.43 -8.594 -9.023 1 98.44 45 LEU B O 1
ATOM 1009 N N . HIS B 1 46 ? -5.832 -10.617 -8.445 1 98.38 46 HIS B N 1
ATOM 1010 C CA . HIS B 1 46 ? -7.16 -10.945 -7.938 1 98.38 46 HIS B CA 1
ATOM 1011 C C . HIS B 1 46 ? -7.535 -10.062 -6.758 1 98.38 46 HIS B C 1
ATOM 1013 O O . HIS B 1 46 ? -8.656 -9.555 -6.691 1 98.38 46 HIS B O 1
ATOM 1019 N N . CYS B 1 47 ? -6.602 -9.852 -5.867 1 98.5 47 CYS B N 1
ATOM 1020 C CA . CYS B 1 47 ? -6.859 -9.023 -4.691 1 98.5 47 CYS B CA 1
ATOM 1021 C C . CYS B 1 47 ? -7.066 -7.566 -5.082 1 98.5 47 CYS B C 1
ATOM 1023 O O . CYS B 1 47 ? -7.922 -6.883 -4.512 1 98.5 47 CYS B O 1
ATOM 1025 N N . ALA B 1 48 ? -6.336 -7.105 -6.074 1 98.12 48 ALA B N 1
ATOM 1026 C CA . ALA B 1 48 ? -6.344 -5.688 -6.41 1 98.12 48 ALA B CA 1
ATOM 1027 C C . ALA B 1 48 ? -7.531 -5.34 -7.301 1 98.12 48 ALA B C 1
ATOM 1029 O O . ALA B 1 48 ? -8.094 -4.246 -7.195 1 98.12 48 ALA B O 1
ATOM 1030 N N . VAL B 1 49 ? -7.902 -6.242 -8.102 1 97.12 49 VAL B N 1
ATOM 1031 C CA . VAL B 1 49 ? -8.773 -5.824 -9.195 1 97.12 49 VAL B CA 1
ATOM 1032 C C . VAL B 1 49 ? -10.07 -6.633 -9.156 1 97.12 49 VAL B C 1
ATOM 1034 O O . VAL B 1 49 ? -11.133 -6.121 -9.508 1 97.12 49 VAL B O 1
ATOM 1037 N N . THR B 1 50 ? -10.055 -7.852 -8.766 1 96.69 50 THR B N 1
ATOM 1038 C CA . THR B 1 50 ? -11.203 -8.742 -8.906 1 96.69 50 THR B CA 1
ATOM 1039 C C . THR B 1 50 ? -12.039 -8.742 -7.633 1 96.69 50 THR B C 1
ATOM 1041 O O . THR B 1 50 ? -13.273 -8.672 -7.695 1 96.69 50 THR B O 1
ATOM 1044 N N . ILE B 1 51 ? -11.398 -8.805 -6.496 1 97.19 51 ILE B N 1
ATOM 1045 C CA . ILE B 1 51 ? -12.094 -8.906 -5.219 1 97.19 51 ILE B CA 1
ATOM 1046 C C . ILE B 1 51 ? -12.242 -7.52 -4.602 1 97.19 51 ILE B C 1
ATOM 1048 O O . ILE B 1 51 ? -11.273 -6.945 -4.102 1 97.19 51 ILE B O 1
ATOM 1052 N N . SER B 1 52 ? -13.406 -6.926 -4.512 1 94.38 52 SER B N 1
ATOM 1053 C CA . SER B 1 52 ? -13.672 -5.523 -4.211 1 94.38 52 SER B CA 1
ATOM 1054 C C . SER B 1 52 ? -13.211 -5.16 -2.805 1 94.38 52 SER B C 1
ATOM 1056 O O . SER B 1 52 ? -12.805 -4.023 -2.553 1 94.38 52 SER B O 1
ATOM 1058 N N . ASP B 1 53 ? -13.289 -6.113 -1.886 1 95.38 53 ASP B N 1
ATOM 1059 C CA . ASP B 1 53 ? -12.961 -5.789 -0.502 1 95.38 53 ASP B CA 1
ATOM 1060 C C . ASP B 1 53 ? -11.547 -6.258 -0.153 1 95.38 53 ASP B C 1
ATOM 1062 O O . ASP B 1 53 ? -11.203 -6.398 1.023 1 95.38 53 ASP B O 1
ATOM 1066 N N . ALA B 1 54 ? -10.625 -6.43 -1.208 1 97.38 54 ALA B N 1
ATOM 1067 C CA . ALA B 1 54 ? -9.312 -7 -0.934 1 97.38 54 ALA B CA 1
ATOM 1068 C C . ALA B 1 54 ? -8.203 -6.016 -1.297 1 97.38 54 ALA B C 1
ATOM 1070 O O . ALA B 1 54 ? -7.027 -6.391 -1.357 1 97.38 54 ALA B O 1
ATOM 1071 N N . LEU B 1 55 ? -8.438 -4.812 -1.534 1 96.38 55 LEU B N 1
ATOM 1072 C CA . LEU B 1 55 ? -7.43 -3.857 -1.981 1 96.38 55 LEU B CA 1
ATOM 1073 C C . LEU B 1 55 ? -6.375 -3.639 -0.904 1 96.38 55 LEU B C 1
ATOM 1075 O O . LEU B 1 55 ? -5.18 -3.553 -1.206 1 96.38 55 LEU B O 1
ATOM 1079 N N . GLU B 1 56 ? -6.848 -3.488 0.379 1 95.75 56 GLU B N 1
ATOM 1080 C CA . GLU B 1 56 ? -5.883 -3.334 1.463 1 95.75 56 GLU B CA 1
ATOM 1081 C C . GLU B 1 56 ? -4.93 -4.523 1.528 1 95.75 56 GLU B C 1
ATOM 1083 O O . GLU B 1 56 ? -3.723 -4.348 1.722 1 95.75 56 GLU B O 1
ATOM 1088 N N . TYR B 1 57 ? -5.523 -5.672 1.328 1 97.44 57 TYR B N 1
ATOM 1089 C CA . TYR B 1 57 ? -4.703 -6.875 1.324 1 97.44 57 TYR B CA 1
ATOM 1090 C C . TYR B 1 57 ? -3.723 -6.867 0.158 1 97.44 57 TYR B C 1
ATOM 1092 O O . TYR B 1 57 ? -2.568 -7.27 0.308 1 97.44 57 TYR B O 1
ATOM 1100 N N . ALA B 1 58 ? -4.137 -6.391 -0.999 1 98.25 58 ALA B N 1
ATOM 1101 C CA . ALA B 1 58 ? -3.264 -6.25 -2.16 1 98.25 58 ALA B CA 1
ATOM 1102 C C . ALA B 1 58 ? -2.082 -5.336 -1.849 1 98.25 58 ALA B C 1
ATOM 1104 O O . ALA B 1 58 ? -0.943 -5.637 -2.217 1 98.25 58 ALA B O 1
ATOM 1105 N N . CYS B 1 59 ? -2.348 -4.242 -1.139 1 97.25 59 CYS B N 1
ATOM 1106 C CA . CYS B 1 59 ? -1.283 -3.328 -0.736 1 97.25 59 CYS B CA 1
ATOM 1107 C C . CYS B 1 59 ? -0.269 -4.031 0.157 1 97.25 59 CYS B C 1
ATOM 1109 O O . CYS B 1 59 ? 0.939 -3.887 -0.033 1 97.25 59 CYS B O 1
ATOM 1111 N N . ARG B 1 60 ? -0.771 -4.77 1.025 1 97.06 60 ARG B N 1
ATOM 1112 C CA . ARG B 1 60 ? 0.114 -5.508 1.919 1 97.06 60 ARG B CA 1
ATOM 1113 C C . ARG B 1 60 ? 0.934 -6.539 1.147 1 97.06 60 ARG B C 1
ATOM 1115 O O . ARG B 1 60 ? 2.133 -6.691 1.389 1 97.06 60 ARG B O 1
ATOM 1122 N N . LEU B 1 61 ? 0.264 -7.262 0.266 1 98.19 61 LEU B N 1
ATOM 1123 C CA . LEU B 1 61 ? 0.963 -8.227 -0.575 1 98.19 61 LEU B CA 1
ATOM 1124 C C . LEU B 1 61 ? 2.084 -7.551 -1.358 1 98.19 61 LEU B C 1
ATOM 1126 O O . LEU B 1 61 ? 3.223 -8.023 -1.354 1 98.19 61 LEU B O 1
ATOM 1130 N N . PHE B 1 62 ? 1.759 -6.449 -1.943 1 97.44 62 PHE B N 1
ATOM 1131 C CA . PHE B 1 62 ? 2.715 -5.688 -2.74 1 97.44 62 PHE B CA 1
ATOM 1132 C C . PHE B 1 62 ? 3.916 -5.277 -1.896 1 97.44 62 PHE B C 1
ATOM 1134 O O . PHE B 1 62 ? 5.062 -5.461 -2.311 1 97.44 62 PHE B O 1
ATOM 1141 N N . LEU B 1 63 ? 3.65 -4.77 -0.712 1 95.94 63 LEU B N 1
ATOM 1142 C CA . LEU B 1 63 ? 4.699 -4.285 0.177 1 95.94 63 LEU B CA 1
ATOM 1143 C C . LEU B 1 63 ? 5.598 -5.43 0.633 1 95.94 63 LEU B C 1
ATOM 1145 O O . LEU B 1 63 ? 6.785 -5.223 0.906 1 95.94 63 LEU B O 1
ATOM 1149 N N . HIS B 1 64 ? 5.047 -6.641 0.688 1 95.5 64 HIS B N 1
ATOM 1150 C CA . HIS B 1 64 ? 5.785 -7.773 1.236 1 95.5 64 HIS B CA 1
ATOM 1151 C C . HIS B 1 64 ? 6.535 -8.523 0.141 1 95.5 64 HIS B C 1
ATOM 1153 O O . HIS B 1 64 ? 7.352 -9.406 0.431 1 95.5 64 HIS B O 1
ATOM 1159 N N . PHE B 1 65 ? 6.305 -8.203 -1.094 1 96.81 65 PHE B N 1
ATOM 1160 C CA . PHE B 1 65 ? 7.039 -8.867 -2.164 1 96.81 65 PHE B CA 1
ATOM 1161 C C . PHE B 1 65 ? 8.43 -8.266 -2.32 1 96.81 65 PHE B C 1
ATOM 1163 O O . PHE B 1 65 ? 8.578 -7.039 -2.387 1 96.81 65 PHE B O 1
ATOM 1170 N N . PRO B 1 66 ? 9.539 -8.984 -2.404 1 93.81 66 PRO B N 1
ATOM 1171 C CA . PRO B 1 66 ? 10.906 -8.469 -2.34 1 93.81 66 PRO B CA 1
ATOM 1172 C C . PRO B 1 66 ? 11.25 -7.547 -3.506 1 93.81 66 PRO B C 1
ATOM 1174 O O . PRO B 1 66 ? 11.93 -6.535 -3.318 1 93.81 66 PRO B O 1
ATOM 1177 N N . ASN B 1 67 ? 10.914 -7.777 -4.719 1 92.75 67 ASN B N 1
ATOM 1178 C CA . ASN B 1 67 ? 11.227 -6.984 -5.902 1 92.75 67 ASN B CA 1
ATOM 1179 C C . ASN B 1 67 ? 10.047 -6.922 -6.863 1 92.75 67 ASN B C 1
ATOM 1181 O O . ASN B 1 67 ? 10.039 -7.609 -7.887 1 92.75 67 ASN B O 1
ATOM 1185 N N . PRO B 1 68 ? 9.188 -6.051 -6.43 1 95.31 68 PRO B N 1
ATOM 1186 C CA . PRO B 1 68 ? 8.039 -5.98 -7.344 1 95.31 68 PRO B CA 1
ATOM 1187 C C . PRO B 1 68 ? 8.43 -5.496 -8.742 1 95.31 68 PRO B C 1
ATOM 1189 O O . PRO B 1 68 ? 9.281 -4.613 -8.875 1 95.31 68 PRO B O 1
ATOM 1192 N N . ASP B 1 69 ? 7.824 -6.125 -9.727 1 95.25 69 ASP B N 1
ATOM 1193 C CA . ASP B 1 69 ? 8.102 -5.746 -11.109 1 95.25 69 ASP B CA 1
ATOM 1194 C C . ASP B 1 69 ? 7.023 -4.801 -11.648 1 95.25 69 ASP B C 1
ATOM 1196 O O . ASP B 1 69 ? 6.109 -4.418 -10.914 1 95.25 69 ASP B O 1
ATOM 1200 N N . ALA B 1 70 ? 7.223 -4.387 -12.898 1 96.19 70 ALA B N 1
ATOM 1201 C CA . ALA B 1 70 ? 6.316 -3.426 -13.516 1 96.19 70 ALA B CA 1
ATOM 1202 C C . ALA B 1 70 ? 4.875 -3.93 -13.484 1 96.19 70 ALA B C 1
ATOM 1204 O O . ALA B 1 70 ? 3.943 -3.152 -13.266 1 96.19 70 ALA B O 1
ATOM 1205 N N . PHE B 1 71 ? 4.676 -5.195 -13.703 1 97.56 71 PHE B N 1
ATOM 1206 C CA . PHE B 1 71 ? 3.338 -5.773 -13.68 1 97.56 71 PHE B CA 1
ATOM 1207 C C . PHE B 1 71 ? 2.684 -5.551 -12.32 1 97.56 71 PHE B C 1
ATOM 1209 O O . PHE B 1 71 ? 1.512 -5.176 -12.242 1 97.56 71 PHE B O 1
ATOM 1216 N N . MET B 1 72 ? 3.348 -5.766 -11.25 1 97.69 72 MET B N 1
ATOM 1217 C CA . MET B 1 72 ? 2.828 -5.633 -9.891 1 97.69 72 MET B CA 1
ATOM 1218 C C . MET B 1 72 ? 2.518 -4.176 -9.57 1 97.69 72 MET B C 1
ATOM 1220 O O . MET B 1 72 ? 1.488 -3.879 -8.961 1 97.69 72 MET B O 1
ATOM 1224 N N . TYR B 1 73 ? 3.404 -3.299 -10.07 1 97.69 73 TYR B N 1
ATOM 1225 C CA . TYR B 1 73 ? 3.125 -1.875 -9.922 1 97.69 73 TYR B CA 1
ATOM 1226 C C . TYR B 1 73 ? 1.849 -1.49 -10.656 1 97.69 73 TYR B C 1
ATOM 1228 O O . TYR B 1 73 ? 0.947 -0.884 -10.078 1 97.69 73 TYR B O 1
ATOM 1236 N N . ASN B 1 74 ? 1.746 -1.877 -11.828 1 97.31 74 ASN B N 1
ATOM 1237 C CA . ASN B 1 74 ? 0.587 -1.528 -12.641 1 97.31 74 ASN B CA 1
ATOM 1238 C C . ASN B 1 74 ? -0.693 -2.145 -12.086 1 97.31 74 ASN B C 1
ATOM 1240 O O . ASN B 1 74 ? -1.764 -1.54 -12.164 1 97.31 74 ASN B O 1
ATOM 1244 N N . THR B 1 75 ? -0.553 -3.314 -11.602 1 98.12 75 THR B N 1
ATOM 1245 C CA . THR B 1 75 ? -1.695 -3.99 -11 1 98.12 75 THR B CA 1
ATOM 1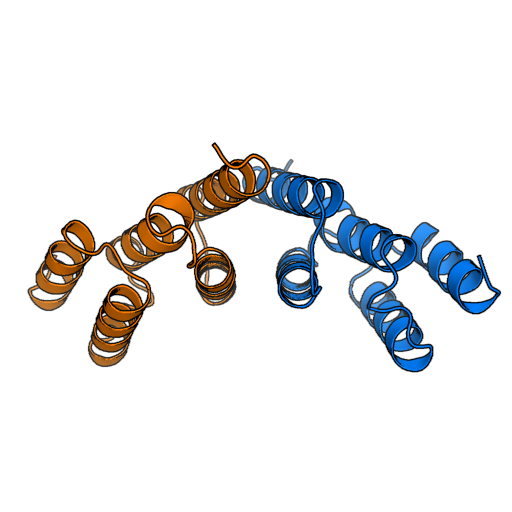246 C C . THR B 1 75 ? -2.217 -3.205 -9.797 1 98.12 75 THR B C 1
ATOM 1248 O O . THR B 1 75 ? -3.422 -2.977 -9.68 1 98.12 75 THR B O 1
ATOM 1251 N N . LEU B 1 76 ? -1.285 -2.838 -8.938 1 97.81 76 LEU B N 1
ATOM 1252 C CA . LEU B 1 76 ? -1.7 -2.084 -7.758 1 97.81 76 LEU B CA 1
ATOM 1253 C C . LEU B 1 76 ? -2.268 -0.725 -8.156 1 97.81 76 LEU B C 1
ATOM 1255 O O . LEU B 1 76 ? -3.277 -0.284 -7.605 1 97.81 76 LEU B O 1
ATOM 1259 N N . ILE B 1 77 ? -1.701 -0.041 -9.094 1 97.69 77 ILE B N 1
ATOM 1260 C CA . ILE B 1 77 ? -2.205 1.224 -9.617 1 97.69 77 ILE B CA 1
ATOM 1261 C C . ILE B 1 77 ? -3.633 1.04 -10.125 1 97.69 77 ILE B C 1
ATOM 1263 O O . ILE B 1 77 ? -4.52 1.837 -9.805 1 97.69 77 ILE B O 1
ATOM 1267 N N . ARG B 1 78 ? -3.834 0.033 -10.906 1 97.69 78 ARG B N 1
ATOM 1268 C CA . ARG B 1 78 ? -5.164 -0.252 -11.43 1 97.69 78 ARG B CA 1
ATOM 1269 C C .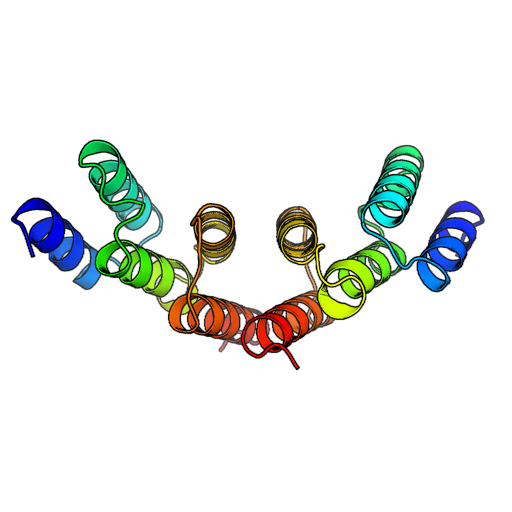 ARG B 1 78 ? -6.164 -0.467 -10.297 1 97.69 78 ARG B C 1
ATOM 1271 O O . ARG B 1 78 ? -7.273 0.068 -10.328 1 97.69 78 ARG B O 1
ATOM 1278 N N . GLY B 1 79 ? -5.789 -1.255 -9.359 1 97.75 79 GLY B N 1
ATOM 1279 C CA . GLY B 1 79 ? -6.664 -1.499 -8.227 1 97.75 79 GLY B CA 1
ATOM 1280 C C . GLY B 1 79 ? -7.031 -0.234 -7.473 1 97.75 79 GLY B C 1
ATOM 1281 O O . GLY B 1 79 ? -8.203 -0.019 -7.141 1 97.75 79 GLY B O 1
ATOM 1282 N N . LEU B 1 80 ? -6.066 0.609 -7.238 1 97.19 80 LEU B N 1
ATOM 1283 C CA . LEU B 1 80 ? -6.281 1.879 -6.555 1 97.19 80 LEU B CA 1
ATOM 1284 C C . LEU B 1 80 ? -7.199 2.787 -7.367 1 97.19 80 LEU B C 1
ATOM 1286 O O . LEU B 1 80 ? -8.125 3.396 -6.824 1 97.19 80 LEU B O 1
ATOM 1290 N N . ALA B 1 81 ? -6.922 2.855 -8.609 1 96.44 81 ALA B N 1
ATOM 1291 C CA . ALA B 1 81 ? -7.703 3.709 -9.5 1 96.44 81 ALA B CA 1
ATOM 1292 C C . ALA B 1 81 ? -9.164 3.262 -9.547 1 96.44 81 ALA B C 1
ATOM 1294 O O . ALA B 1 81 ? -10.07 4.094 -9.586 1 96.44 81 ALA B O 1
ATOM 1295 N N . GLU B 1 82 ? -9.375 2.043 -9.5 1 94.88 82 GLU B N 1
ATOM 1296 C CA . GLU B 1 82 ? -10.727 1.509 -9.617 1 94.88 82 GLU B CA 1
ATOM 1297 C C . GLU B 1 82 ? -11.484 1.63 -8.305 1 94.88 82 GLU B C 1
ATOM 1299 O O . GLU B 1 82 ? -12.719 1.69 -8.289 1 94.88 82 GLU B O 1
ATOM 1304 N N . SER B 1 83 ? -10.836 1.615 -7.211 1 90.31 83 SER B N 1
ATOM 1305 C CA . SER B 1 83 ? -11.461 1.727 -5.898 1 90.31 83 SER B CA 1
ATOM 1306 C C . SER B 1 83 ? -11.898 3.16 -5.617 1 90.31 83 SER B C 1
ATOM 1308 O O . SER B 1 83 ? -12.852 3.387 -4.863 1 90.31 83 SER B O 1
ATOM 1310 N N . ASP B 1 84 ? -11.117 4.25 -6.012 1 78.62 84 ASP B N 1
ATOM 1311 C CA . ASP B 1 84 ? -11.438 5.66 -5.805 1 78.62 84 ASP B CA 1
ATOM 1312 C C . ASP B 1 84 ? -12.656 6.07 -6.625 1 78.62 84 ASP B C 1
ATOM 1314 O O . ASP B 1 84 ? -13.297 7.086 -6.332 1 78.62 84 ASP B O 1
ATOM 1318 N N . THR B 1 85 ? -12.844 5.453 -7.684 1 68 85 THR B N 1
ATOM 1319 C CA . THR B 1 85 ? -14.008 5.691 -8.531 1 68 85 THR B CA 1
ATOM 1320 C C . THR B 1 85 ? -14.883 4.441 -8.617 1 68 85 THR B C 1
ATOM 1322 O O . THR B 1 85 ? -14.758 3.648 -9.547 1 68 85 THR B O 1
ATOM 1325 N N . PRO B 1 86 ? -15.516 4.172 -7.422 1 53.34 86 PRO B N 1
ATOM 1326 C CA . PRO B 1 86 ? -16.312 2.955 -7.602 1 53.34 86 PRO B CA 1
ATOM 1327 C C . PRO B 1 86 ? -17.156 2.988 -8.875 1 53.34 86 PRO B C 1
ATOM 1329 O O . PRO B 1 86 ? -17.625 4.055 -9.281 1 53.34 86 PRO B O 1
ATOM 1332 N N . ALA B 1 87 ? -17.062 2.018 -9.57 1 40.03 87 ALA B N 1
ATOM 1333 C CA . ALA B 1 87 ? -17.922 1.885 -10.742 1 40.03 87 ALA B CA 1
ATOM 1334 C C . ALA B 1 87 ? -19.391 2.055 -10.375 1 40.03 87 ALA B C 1
ATOM 1336 O O . ALA B 1 87 ? -19.797 1.757 -9.242 1 40.03 87 ALA B O 1
#

pLDDT: mean 95.42, std 8.57, range [39.78, 98.69]

Secondary structure (DSSP, 8-state):
--HHHHHHHHHHHT--SHHHHHHHHHHHHHTT-TT-HHHHHHHHHIIIII-TT-HHHHHHHHHHSSS--HHHHHHHHHHHHHHHS--/--HHHHHHHHHHHT--SHHHHHHHHHHHHHTT-TT-HHHHHHHHHIIIII-TT-HHHHHHHHHHSSS--HHHHHHHHHHHHHHHS--

Organism: Rubus argutus (NCBI:txid59490)

Nearest PDB structures (foldseek):
  8e7s-assembly1_q  TM=6.226E-01  e=5.010E-01  Saccharomyces cerevisiae
  8e7s-assembly1_q  TM=6.225E-01  e=5.010E-01  Saccharomyces cerevisiae

Solvent-accessible surface area (backbone atoms only — not comparable to full-atom values): 9772 Å² total; per-residue (Å²): 133,55,71,68,55,49,50,51,50,56,51,53,75,71,51,74,44,65,71,55,48,52,53,50,51,51,51,28,54,76,70,68,34,66,78,36,65,69,57,35,46,53,53,39,40,39,23,21,66,68,23,87,90,19,43,68,58,23,50,51,52,55,71,69,38,94,74,74,48,65,67,53,48,52,39,49,40,51,20,48,58,46,64,71,49,65,124,130,56,70,68,57,49,49,52,50,55,53,54,75,71,52,75,43,66,71,56,47,51,52,51,51,51,52,28,55,76,68,67,35,64,80,37,65,70,58,34,45,52,51,39,41,40,24,21,66,69,23,86,91,21,42,69,56,23,52,52,52,55,70,68,40,94,74,73,49,64,68,53,48,52,38,48,39,51,20,48,58,47,62,69,49,66,125